Protein AF-J3MVP3-F1 (afdb_monomer)

InterPro domains:
  IPR040256 Uncharacterized protein At4g02000-like [PTHR31286] (44-138)

Sequence (148 aa):
MAAGGSASGSSNRMVDMMARLHLTASEAKAVVLEDEKEVDLVDPSWVLVGKHAVLLQKYDGNFKPLQVPFDRMAIWAKIIDWPCRLMNARRGGEIAKALGRVMKVETNDQGWCWGGFMRVRVDLTVEEPIPCFVTVYSSRDKTFKGMR

Organism: Oryza brachyantha (NCBI:txid4533)

Foldseek 3Di:
DDDDDDPPPPVVVVVVVCVVLVVPDPPPPPPPPDPDDDPDDDPCQWDDRPPDIGGDDDDPVPDDPVPPDNFKDKDKDWAAPDPQVQQFQVSVCVQCVVQAAWDDWDADPVRGQDDRTTITIHMHGPVDDGDPDDDDDDPVCPPCPDDD

Radius of gyration: 22.4 Å; Cα contacts (8 Å, |Δi|>4): 144; chains: 1; bounding box: 53×53×67 Å

Secondary structure (DSSP, 8-state):
-PPP--S-HHHHHHHHHHHHTT--SSS-------SSS--SS---SEEEETTEEEE-----SSS-GGG----EEEEEEEE-S--GGG-BHHHHHHHHTTTSEEEEE---TTSB--SSSEEEEEEEETTSPPPS------TT-TT-----

Solvent-accessible surface area (backbone atoms only — not comparable to full-atom values): 9930 Å² total; per-residue (Å²): 137,86,83,84,79,78,87,66,69,66,61,55,54,53,53,49,52,44,58,75,67,65,70,68,77,84,79,66,76,76,75,78,79,71,93,71,89,73,83,87,81,73,76,66,39,49,49,79,56,93,94,42,79,46,79,42,76,88,84,81,77,85,54,58,85,90,67,60,85,84,50,63,42,76,44,78,46,75,47,62,94,66,60,70,95,59,36,28,45,68,54,51,46,62,58,43,47,79,63,28,52,67,74,44,61,56,51,50,101,85,40,40,21,75,68,88,46,34,44,34,34,27,41,26,56,65,90,51,84,80,71,90,75,82,91,84,84,60,90,82,60,86,76,78,73,82,81,132

pLDDT: mean 73.07, std 19.5, range [35.38, 94.12]

Structure (mmCIF, N/CA/C/O backbone):
data_AF-J3MVP3-F1
#
_entry.id   AF-J3MVP3-F1
#
loop_
_atom_site.group_PDB
_atom_site.id
_atom_site.type_symbol
_atom_site.label_atom_id
_atom_site.label_alt_id
_atom_site.label_comp_id
_atom_site.label_asym_id
_atom_site.label_entity_id
_atom_site.label_seq_id
_atom_site.pdbx_PDB_ins_code
_atom_site.Cartn_x
_atom_site.Cartn_y
_atom_site.Cartn_z
_atom_site.occupancy
_atom_site.B_iso_or_equiv
_atom_site.auth_seq_id
_atom_site.auth_comp_id
_atom_site.auth_asym_id
_atom_site.auth_atom_id
_atom_site.pdbx_PDB_model_num
ATOM 1 N N . MET A 1 1 ? -33.928 22.913 44.960 1.00 35.47 1 MET A N 1
ATOM 2 C CA . MET A 1 1 ? -32.843 23.641 44.267 1.00 35.47 1 MET A CA 1
ATOM 3 C C . MET A 1 1 ? -31.885 22.601 43.716 1.00 35.47 1 MET A C 1
ATOM 5 O O . MET A 1 1 ? -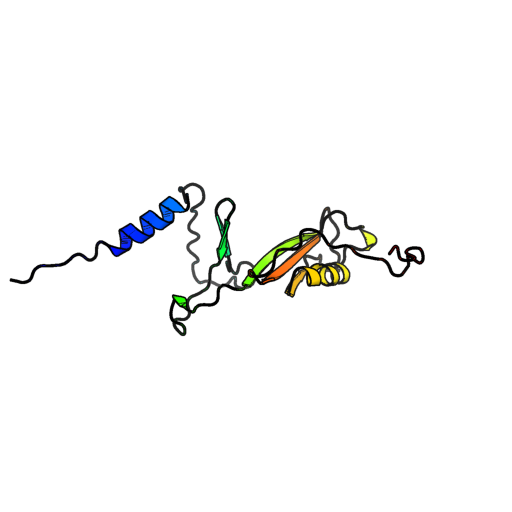31.258 21.902 44.498 1.00 35.47 1 MET A O 1
ATOM 9 N N . ALA A 1 2 ? -31.909 22.386 42.401 1.00 36.81 2 ALA A N 1
ATOM 10 C CA . ALA A 1 2 ? -31.159 21.325 41.735 1.00 36.81 2 ALA A CA 1
ATOM 11 C C . ALA A 1 2 ? -29.715 21.771 41.467 1.00 36.81 2 ALA A C 1
ATOM 13 O O . ALA A 1 2 ? -29.490 22.858 40.937 1.00 36.81 2 ALA A O 1
ATOM 14 N N . ALA A 1 3 ? -28.756 20.926 41.844 1.00 40.78 3 ALA A N 1
ATOM 15 C CA . ALA A 1 3 ? -27.344 21.093 41.539 1.00 40.78 3 ALA A CA 1
ATOM 16 C C . ALA A 1 3 ? -27.081 20.717 40.072 1.00 40.78 3 ALA A C 1
ATOM 18 O O . ALA A 1 3 ? -27.367 19.598 39.647 1.00 40.78 3 ALA A O 1
ATOM 19 N N . GLY A 1 4 ? -26.547 21.667 39.305 1.00 42.12 4 GLY A N 1
ATOM 20 C CA . GLY A 1 4 ? -26.066 21.452 37.944 1.00 42.12 4 GLY A CA 1
ATOM 21 C C . GLY A 1 4 ? -24.734 20.703 37.954 1.00 42.12 4 GLY A C 1
ATOM 22 O O . GLY A 1 4 ? -23.738 21.205 38.469 1.00 42.12 4 GLY A O 1
ATOM 23 N N . GLY A 1 5 ? -24.725 19.499 37.384 1.00 40.72 5 GLY A N 1
ATOM 24 C CA . GLY A 1 5 ? -23.550 18.640 37.253 1.00 40.72 5 GLY A CA 1
ATOM 25 C C . GLY A 1 5 ? -23.005 18.615 35.826 1.00 40.72 5 GLY A C 1
ATOM 26 O O . GLY A 1 5 ? -23.463 17.842 34.998 1.00 40.72 5 GLY A O 1
ATOM 27 N N . SER A 1 6 ? -22.025 19.484 35.585 1.00 46.69 6 SER A N 1
ATOM 28 C CA . SER A 1 6 ? -20.842 19.345 34.719 1.00 46.69 6 SER A CA 1
ATOM 29 C C . SER A 1 6 ? -20.901 18.458 33.455 1.00 46.69 6 SER A C 1
ATOM 31 O O . SER A 1 6 ? -20.631 17.259 33.492 1.00 46.69 6 SER A O 1
ATOM 33 N N . ALA A 1 7 ? -21.069 19.103 32.295 1.00 46.69 7 ALA A N 1
ATOM 34 C CA . ALA A 1 7 ? -20.788 18.548 30.964 1.00 46.69 7 ALA A CA 1
ATOM 35 C C . ALA A 1 7 ? -19.310 18.728 30.515 1.00 46.69 7 ALA A C 1
ATOM 37 O O . ALA A 1 7 ? -18.986 18.519 29.348 1.00 46.69 7 ALA A O 1
ATOM 38 N N . SER A 1 8 ? -18.389 19.126 31.409 1.00 50.25 8 SER A N 1
ATOM 39 C CA . SER A 1 8 ? -17.015 19.530 31.040 1.00 50.25 8 SER A CA 1
ATOM 40 C C . SER A 1 8 ? -15.973 18.398 31.024 1.00 50.25 8 SER A C 1
ATOM 42 O O . SER A 1 8 ? -14.855 18.592 30.551 1.00 50.25 8 SER A O 1
ATOM 44 N N . GLY A 1 9 ? -16.319 17.197 31.503 1.00 47.72 9 GLY A N 1
ATOM 45 C CA . GLY A 1 9 ? -15.364 16.090 31.667 1.00 47.72 9 GLY A CA 1
ATOM 46 C C . GLY A 1 9 ? -15.012 15.316 30.390 1.00 47.72 9 GLY A C 1
ATOM 47 O O . GLY A 1 9 ? -13.947 14.705 30.320 1.00 47.72 9 GLY A O 1
ATOM 48 N N . SER A 1 10 ? -15.874 15.331 29.367 1.00 52.59 10 SER A N 1
ATOM 49 C CA . SER A 1 10 ? -15.658 14.528 28.151 1.00 52.59 10 SER A CA 1
ATOM 50 C C . SER A 1 10 ? -14.680 15.179 27.169 1.00 52.59 10 SER A C 1
ATOM 52 O O . SER A 1 10 ? -13.908 14.476 26.522 1.00 52.59 10 SER A O 1
ATOM 54 N N . SER A 1 11 ? -14.676 16.513 27.088 1.00 52.09 11 SER A N 1
ATOM 55 C CA . SER A 1 11 ? -13.795 17.264 26.181 1.00 52.09 11 SER A CA 1
ATOM 56 C C . SER A 1 11 ? -12.326 17.158 26.612 1.00 52.09 11 SER A C 1
ATOM 58 O O . SER A 1 11 ? -11.450 16.846 25.808 1.00 52.09 11 SER A O 1
ATOM 60 N N . ASN A 1 12 ? -12.066 17.269 27.919 1.00 59.78 12 ASN A N 1
ATOM 61 C CA . ASN A 1 12 ? -10.710 17.201 28.469 1.00 59.78 12 ASN A CA 1
ATOM 62 C C . ASN A 1 12 ? -10.034 15.839 28.251 1.00 59.78 12 ASN A C 1
ATOM 64 O O . ASN A 1 12 ? -8.824 15.788 28.059 1.00 59.78 12 ASN A O 1
ATOM 68 N N . ARG A 1 13 ? -10.796 14.735 28.224 1.00 65.19 13 ARG A N 1
ATOM 69 C CA . ARG A 1 13 ? -10.240 13.397 27.945 1.00 65.19 13 ARG A CA 1
ATOM 70 C C . ARG A 1 13 ? -9.779 13.245 26.499 1.00 65.19 13 ARG A C 1
ATOM 72 O O . ARG A 1 13 ? -8.775 12.583 26.259 1.00 65.19 13 ARG A O 1
ATOM 79 N N . MET A 1 14 ? -10.494 13.848 25.549 1.00 54.81 14 MET A N 1
ATOM 80 C CA . MET A 1 14 ? -10.088 13.824 24.142 1.00 54.81 14 MET A CA 1
ATOM 81 C C . MET A 1 14 ? -8.844 14.683 23.928 1.00 54.81 14 MET A C 1
ATOM 83 O O . MET A 1 14 ? -7.903 14.228 23.290 1.00 54.81 14 MET A O 1
ATOM 87 N N . VAL A 1 15 ? -8.789 15.874 24.530 1.00 59.25 15 VAL A N 1
ATOM 88 C CA . VAL A 1 15 ? -7.606 16.749 24.467 1.00 59.25 15 VAL A CA 1
ATOM 89 C C . VAL A 1 15 ? -6.372 16.067 25.076 1.00 59.25 15 VAL A C 1
ATOM 91 O O . VAL A 1 15 ? -5.299 16.113 24.479 1.00 59.25 15 VAL A O 1
ATOM 94 N N . ASP A 1 16 ? -6.528 15.367 26.203 1.00 69.69 16 ASP A N 1
ATOM 95 C CA . ASP A 1 16 ? -5.448 14.595 26.836 1.00 69.69 16 ASP A CA 1
ATOM 96 C C . ASP A 1 16 ? -4.982 13.408 25.969 1.00 69.69 16 ASP A C 1
ATOM 98 O O . ASP A 1 16 ? -3.781 13.177 25.818 1.00 69.69 16 ASP A O 1
ATOM 102 N N . MET A 1 17 ? -5.909 12.697 25.311 1.00 54.97 17 MET A N 1
ATOM 103 C CA . MET A 1 17 ? -5.566 11.661 24.324 1.00 54.97 17 MET A CA 1
ATOM 104 C C . MET A 1 17 ? -4.784 12.231 23.133 1.00 54.97 17 MET A C 1
ATOM 106 O O . MET A 1 17 ? -3.781 11.644 22.732 1.00 54.97 17 MET A O 1
ATOM 110 N N . MET A 1 18 ? -5.197 13.382 22.596 1.00 51.81 18 MET A N 1
ATOM 111 C CA . MET A 1 18 ? -4.519 14.031 21.466 1.00 51.81 18 MET A CA 1
ATOM 112 C C . MET A 1 18 ? -3.122 14.544 21.848 1.00 51.81 18 MET A C 1
ATOM 114 O O . MET A 1 18 ? -2.183 14.429 21.060 1.00 51.81 18 MET A O 1
ATOM 118 N N . ALA A 1 19 ? -2.956 15.048 23.074 1.00 59.94 19 ALA A N 1
ATOM 119 C CA . ALA A 1 19 ? -1.665 15.485 23.601 1.00 59.94 19 ALA A CA 1
ATOM 120 C C . ALA A 1 19 ? -0.691 14.310 23.797 1.00 59.94 19 ALA A C 1
ATOM 122 O O . ALA A 1 19 ? 0.478 14.406 23.422 1.00 59.94 19 ALA A O 1
ATOM 123 N N . ARG A 1 20 ? -1.178 13.170 24.306 1.00 63.06 20 ARG A N 1
ATOM 124 C CA . ARG A 1 20 ? -0.399 11.924 24.440 1.00 63.06 20 ARG A CA 1
ATOM 125 C C . ARG A 1 20 ? 0.069 11.349 23.102 1.00 63.06 20 ARG A C 1
ATOM 127 O O . ARG A 1 20 ? 1.084 10.662 23.065 1.00 63.06 20 ARG A O 1
ATOM 134 N N . LEU A 1 21 ? -0.645 11.641 22.016 1.00 60.03 21 LEU A N 1
ATOM 135 C CA . LEU A 1 21 ? -0.279 11.241 20.654 1.00 60.03 21 LEU A CA 1
ATOM 136 C C . LEU A 1 21 ? 0.752 12.178 19.993 1.00 60.03 21 LEU A C 1
ATOM 138 O O . LEU A 1 21 ? 1.123 11.941 18.847 1.00 60.03 21 LEU A O 1
ATOM 142 N N . HIS A 1 22 ? 1.233 13.219 20.692 1.00 50.50 22 HIS A N 1
ATOM 143 C CA . HIS A 1 22 ? 2.158 14.230 20.158 1.00 50.50 22 HIS A CA 1
ATOM 144 C C . HIS A 1 22 ? 1.663 14.878 18.851 1.00 50.50 22 HIS A C 1
ATOM 146 O O . HIS A 1 22 ? 2.452 15.210 17.966 1.00 50.50 22 HIS A O 1
ATOM 152 N N . LEU A 1 23 ? 0.350 15.102 18.730 1.00 49.28 23 LEU A N 1
ATOM 153 C CA . LEU A 1 23 ? -0.238 15.847 17.616 1.00 49.28 23 LEU A CA 1
ATOM 154 C C . LEU A 1 23 ? -0.049 17.365 17.825 1.00 49.28 23 LEU A C 1
ATOM 156 O O . LEU A 1 23 ? -1.003 18.118 18.009 1.00 49.28 23 LEU A O 1
ATOM 160 N N . THR A 1 24 ? 1.193 17.851 17.873 1.00 43.84 24 THR A N 1
ATOM 161 C CA . THR A 1 24 ? 1.452 19.295 17.960 1.00 43.84 24 THR A CA 1
ATOM 162 C C . THR A 1 24 ? 1.263 19.929 16.590 1.00 43.84 24 THR A C 1
ATOM 164 O O . THR A 1 24 ? 2.083 19.703 15.711 1.00 43.84 24 THR A O 1
ATOM 167 N N . ALA A 1 25 ? 0.166 20.679 16.450 1.00 47.47 25 ALA A N 1
ATOM 168 C CA . ALA A 1 25 ? -0.178 21.843 15.611 1.00 47.47 25 ALA A CA 1
ATOM 169 C C . ALA A 1 25 ? 0.560 22.203 14.291 1.00 47.47 25 ALA A C 1
ATOM 171 O O . ALA A 1 25 ? 0.046 23.052 13.568 1.00 47.47 25 ALA A O 1
ATOM 172 N N . SER A 1 26 ? 1.696 21.617 13.912 1.00 46.31 26 SER A N 1
ATOM 173 C CA . SER A 1 26 ? 2.409 21.917 12.662 1.00 46.31 26 SER A CA 1
ATOM 174 C C . SER A 1 26 ? 1.984 21.060 11.466 1.00 46.31 26 SER A C 1
ATOM 176 O O . SER A 1 26 ? 2.395 21.353 10.351 1.00 46.31 26 SER A O 1
ATOM 178 N N . GLU A 1 27 ? 1.124 20.057 11.654 1.00 44.22 27 GLU A N 1
ATOM 179 C CA . GLU A 1 27 ? 0.531 19.282 10.547 1.00 44.22 27 GLU A CA 1
ATOM 180 C C . GLU A 1 27 ? -0.991 19.117 10.679 1.00 44.22 27 GLU A C 1
ATOM 182 O O . GLU A 1 27 ? -1.591 18.217 10.105 1.00 44.22 27 GLU A O 1
ATOM 187 N N . ALA A 1 28 ? -1.657 20.026 11.395 1.00 38.91 28 ALA A N 1
ATOM 188 C CA . ALA A 1 28 ? -3.112 20.126 11.373 1.00 38.91 28 ALA A CA 1
ATOM 189 C C . ALA A 1 28 ? -3.548 21.200 10.369 1.00 38.91 28 ALA A C 1
ATOM 191 O O . ALA A 1 28 ? -4.189 22.185 10.735 1.00 38.91 28 ALA A O 1
ATOM 192 N N . LYS A 1 29 ? -3.253 21.007 9.075 1.00 35.38 29 LYS A N 1
ATOM 193 C CA . LYS A 1 29 ? -4.175 21.563 8.080 1.00 35.38 29 LYS A CA 1
ATOM 194 C C . LYS A 1 29 ? -5.405 20.675 8.158 1.00 35.38 29 LYS A C 1
ATOM 196 O O . LYS A 1 29 ? -5.458 19.634 7.513 1.00 35.38 29 LYS A O 1
ATOM 201 N N . ALA A 1 30 ? -6.351 21.051 9.016 1.00 39.34 30 ALA A N 1
ATOM 202 C CA . ALA A 1 30 ? -7.695 20.512 8.951 1.00 39.34 30 ALA A CA 1
ATOM 203 C C . ALA A 1 30 ? -8.181 20.769 7.522 1.00 39.34 30 ALA A C 1
ATOM 205 O O . ALA A 1 30 ? -8.488 21.901 7.149 1.00 39.34 30 ALA A O 1
ATOM 206 N N . VAL A 1 31 ? -8.136 19.737 6.685 1.00 40.06 31 VAL A N 1
ATOM 207 C CA . VAL A 1 31 ? -8.832 19.769 5.411 1.00 40.06 31 VAL A CA 1
ATOM 208 C C . VAL A 1 31 ? -10.292 19.629 5.800 1.00 40.06 31 VAL A C 1
ATOM 210 O O . VAL A 1 31 ? -10.762 18.541 6.124 1.00 40.06 31 VAL A O 1
ATOM 213 N N . VAL A 1 32 ? -10.975 20.769 5.883 1.00 37.44 32 VAL A N 1
ATOM 214 C CA . VAL A 1 32 ? -12.432 20.811 5.887 1.00 37.44 32 VAL A CA 1
ATOM 215 C C . VAL A 1 32 ? -12.837 20.229 4.539 1.00 37.44 32 VAL A C 1
ATOM 217 O O . VAL A 1 32 ? -12.647 20.866 3.506 1.00 37.44 32 VAL A O 1
ATOM 220 N N . LEU A 1 33 ? -13.257 18.965 4.541 1.00 36.16 33 LEU A N 1
ATOM 221 C CA . LEU A 1 33 ? -13.781 18.305 3.354 1.00 36.16 33 LEU A CA 1
ATOM 222 C C . LEU A 1 33 ? -15.196 18.837 3.156 1.00 36.16 33 LEU A C 1
ATOM 224 O O . LEU A 1 33 ? -16.150 18.338 3.750 1.00 36.16 33 LEU A O 1
ATOM 228 N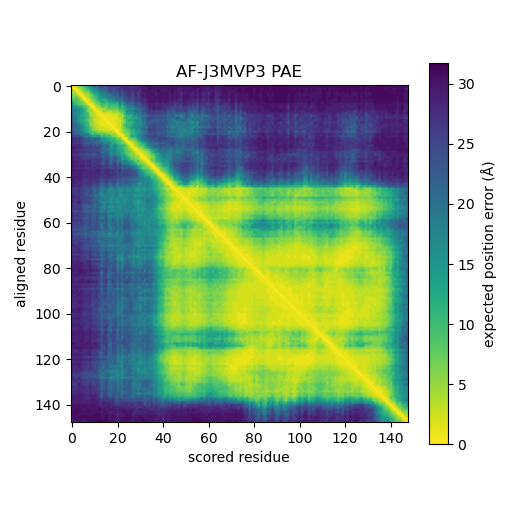 N . GLU A 1 34 ? -15.297 19.919 2.391 1.00 36.00 34 GLU A N 1
ATOM 229 C CA . GLU A 1 34 ? -16.565 20.346 1.820 1.00 36.00 34 GLU A CA 1
ATOM 230 C C . GLU A 1 34 ? -17.031 19.251 0.856 1.00 36.00 34 GLU A C 1
ATOM 232 O O . GLU A 1 34 ? -16.263 18.723 0.049 1.00 36.00 34 GLU A O 1
ATOM 237 N N . ASP A 1 35 ? -18.283 18.847 1.037 1.00 52.78 35 ASP A N 1
ATOM 238 C CA . ASP A 1 35 ? -18.908 17.669 0.448 1.00 52.78 35 ASP A CA 1
ATOM 239 C C . ASP A 1 35 ? -19.233 17.920 -1.035 1.00 52.78 35 ASP A C 1
ATOM 241 O O . ASP A 1 35 ? -20.393 17.988 -1.422 1.00 52.78 35 ASP A O 1
ATOM 245 N N . GLU A 1 36 ? -18.221 18.110 -1.888 1.00 46.78 36 GLU A N 1
ATOM 246 C CA . GLU A 1 36 ? -18.412 18.277 -3.332 1.00 46.78 36 GLU A CA 1
ATOM 247 C C . GLU A 1 36 ? -17.383 17.478 -4.150 1.00 46.78 36 GLU A C 1
ATOM 249 O O . GLU A 1 36 ? -16.317 17.943 -4.532 1.00 46.78 36 GLU A O 1
ATOM 254 N N . LYS A 1 37 ? -17.772 16.231 -4.445 1.00 42.91 37 LYS A N 1
ATOM 255 C CA . LYS A 1 37 ? -17.401 15.432 -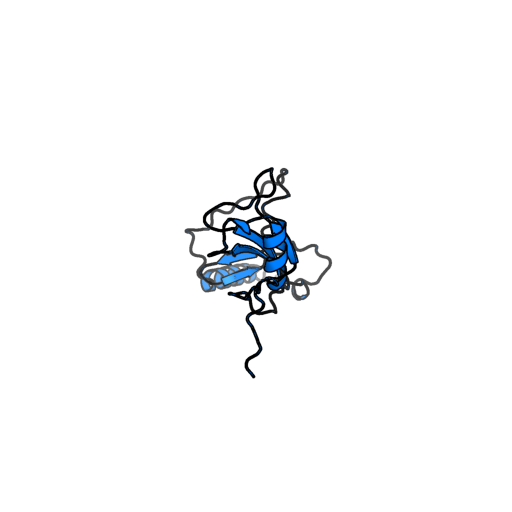5.629 1.00 42.91 37 LYS A CA 1
ATOM 256 C C . LYS A 1 37 ? -15.913 15.387 -6.028 1.00 42.91 37 LYS A C 1
ATOM 258 O O . LYS A 1 37 ? -15.551 15.814 -7.119 1.00 42.91 37 LYS A O 1
ATOM 263 N N . GLU A 1 38 ? -15.103 14.655 -5.264 1.00 41.38 38 GLU A N 1
ATOM 264 C CA . GLU A 1 38 ? -13.895 14.002 -5.803 1.00 41.38 38 GLU A CA 1
ATOM 265 C C . GLU A 1 38 ? -13.646 12.656 -5.090 1.00 41.38 38 GLU A C 1
ATOM 267 O O . GLU A 1 38 ? -12.845 12.536 -4.168 1.00 41.38 38 GLU A O 1
ATOM 272 N N . VAL A 1 39 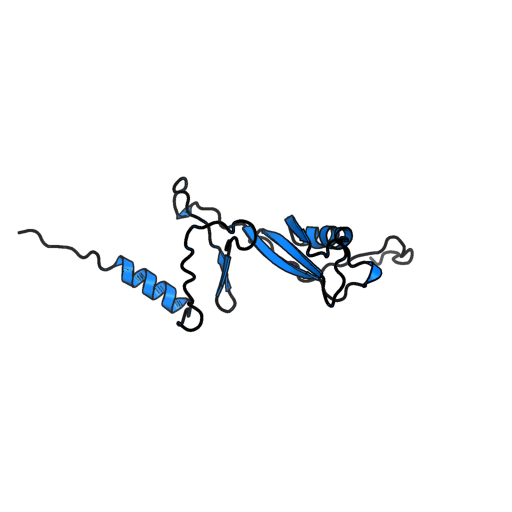? -14.421 11.629 -5.463 1.00 46.25 39 VAL A N 1
ATOM 273 C CA . VAL A 1 39 ? -14.632 10.413 -4.644 1.00 46.25 39 VAL A CA 1
ATOM 274 C C . VAL A 1 39 ? -13.601 9.290 -4.869 1.00 46.25 39 VAL A C 1
ATOM 276 O O . VAL A 1 39 ? -13.544 8.361 -4.074 1.00 46.25 39 VAL A O 1
ATOM 279 N N . ASP A 1 40 ? -12.713 9.354 -5.866 1.00 42.97 40 ASP A N 1
ATOM 280 C CA . ASP A 1 40 ? -11.987 8.134 -6.282 1.00 42.97 40 ASP A CA 1
ATOM 281 C C . ASP A 1 40 ? -10.498 8.040 -5.910 1.00 42.97 40 ASP A C 1
ATOM 283 O O . ASP A 1 40 ? -9.865 7.010 -6.170 1.00 42.97 40 ASP A O 1
ATOM 287 N N . LEU A 1 41 ? -9.886 9.065 -5.302 1.00 47.09 41 LEU A N 1
ATOM 288 C CA . LEU A 1 41 ? -8.426 9.050 -5.090 1.00 47.09 41 LEU A CA 1
ATOM 289 C C . LEU A 1 41 ? -7.975 9.167 -3.636 1.00 47.09 41 LEU A C 1
ATOM 291 O O . LEU A 1 41 ? -6.968 8.540 -3.288 1.00 47.09 41 LEU A O 1
ATOM 295 N N . VAL A 1 42 ? -8.733 9.838 -2.772 1.00 50.44 42 VAL A N 1
ATOM 296 C CA . VAL A 1 42 ? -8.384 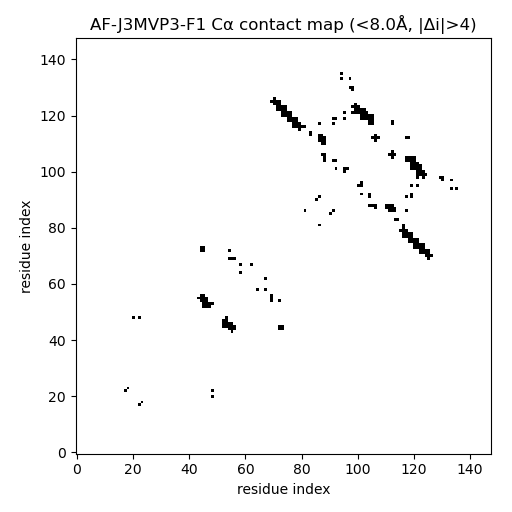10.003 -1.357 1.00 50.44 42 VAL A CA 1
ATOM 297 C C . VAL A 1 42 ? -9.550 9.533 -0.500 1.00 50.44 42 VAL A C 1
ATOM 299 O O . VAL A 1 42 ? -10.327 10.325 0.007 1.00 50.44 42 VAL A O 1
ATOM 302 N N . ASP A 1 43 ? -9.678 8.218 -0.356 1.00 55.97 43 ASP A N 1
ATOM 303 C CA . ASP A 1 43 ? -10.341 7.637 0.810 1.00 55.97 43 ASP A CA 1
ATOM 304 C C . ASP A 1 43 ? -9.308 7.664 1.949 1.00 55.97 43 ASP A C 1
ATOM 306 O O . ASP A 1 43 ? -8.340 6.885 1.887 1.00 55.97 43 ASP A O 1
ATOM 310 N N . PRO A 1 44 ? -9.415 8.573 2.941 1.00 63.12 44 PRO A N 1
ATOM 311 C CA . PRO A 1 44 ? -8.508 8.601 4.073 1.00 63.12 44 PRO A CA 1
ATOM 312 C C . PRO A 1 44 ? -8.904 7.491 5.053 1.00 63.12 44 PRO A C 1
ATOM 314 O O . PRO A 1 44 ? -9.246 7.759 6.197 1.00 63.12 44 PRO A O 1
ATOM 317 N N . SER A 1 45 ? -8.841 6.236 4.600 1.00 70.62 45 SER A N 1
ATOM 318 C CA . SER A 1 45 ? -9.017 5.029 5.424 1.00 70.62 45 SER A CA 1
ATOM 319 C C . SER A 1 45 ? -7.978 4.925 6.551 1.00 70.62 45 SER A C 1
ATOM 321 O O . SER A 1 45 ? -8.115 4.119 7.469 1.00 70.62 45 SER A O 1
ATOM 323 N N . TRP A 1 46 ? -6.922 5.740 6.502 1.00 82.62 46 TRP A N 1
ATOM 324 C CA . TRP A 1 46 ? -5.914 5.876 7.547 1.00 82.62 46 TRP A CA 1
ATOM 325 C C . TRP A 1 46 ? -5.059 7.139 7.335 1.00 82.62 46 TRP A C 1
ATOM 327 O O . TRP A 1 46 ? -5.024 7.713 6.244 1.00 82.62 46 TRP A O 1
ATOM 337 N N . VAL A 1 47 ? -4.341 7.554 8.380 1.00 81.81 47 VAL A N 1
ATOM 338 C CA . VAL A 1 47 ? -3.380 8.669 8.379 1.00 81.81 47 VAL A CA 1
ATOM 339 C C . VAL A 1 47 ? -2.093 8.280 9.115 1.00 81.81 47 VAL A C 1
ATOM 341 O O . VAL A 1 47 ? -2.122 7.483 10.054 1.00 81.81 47 VAL A O 1
ATOM 344 N N . LEU A 1 48 ? -0.950 8.834 8.701 1.00 81.62 48 LEU A N 1
ATOM 345 C CA . LEU A 1 48 ? 0.310 8.706 9.440 1.00 81.62 48 LEU A CA 1
ATOM 346 C C . LEU A 1 48 ? 0.426 9.799 10.498 1.00 81.62 48 LEU A C 1
ATOM 348 O O . LEU A 1 48 ? 0.313 10.981 10.192 1.00 81.62 48 LEU A O 1
ATOM 352 N N . VAL A 1 49 ? 0.719 9.389 11.728 1.00 83.06 49 VAL A N 1
ATOM 353 C CA . VAL A 1 49 ? 1.020 10.267 12.859 1.00 83.06 49 VAL A CA 1
ATOM 354 C C . VAL A 1 49 ? 2.388 9.882 13.412 1.00 83.06 49 VAL A C 1
ATOM 356 O O . VAL A 1 49 ? 2.549 8.896 14.140 1.00 83.06 49 VAL A O 1
ATOM 359 N N . GLY A 1 50 ? 3.413 10.644 13.028 1.00 86.56 50 GLY A N 1
ATOM 360 C CA . GLY A 1 50 ? 4.801 10.320 13.345 1.00 86.56 50 GLY A CA 1
ATOM 361 C C . GLY A 1 50 ? 5.204 8.955 12.776 1.00 86.56 50 GLY A C 1
ATOM 362 O O . GLY A 1 50 ? 5.349 8.799 11.568 1.00 86.56 50 GLY A O 1
ATOM 363 N N . LYS A 1 51 ? 5.397 7.961 13.653 1.00 84.12 51 LYS A N 1
ATOM 364 C CA . LYS A 1 51 ? 5.748 6.574 13.281 1.00 84.12 51 LYS A CA 1
ATOM 365 C C . LYS A 1 51 ? 4.569 5.596 13.351 1.00 84.12 51 LYS A C 1
ATOM 367 O O . LYS A 1 51 ? 4.775 4.399 13.177 1.00 84.12 51 LYS A O 1
ATOM 372 N N . HIS A 1 52 ? 3.365 6.084 13.631 1.00 82.56 52 HIS A N 1
ATOM 373 C CA . HIS A 1 52 ? 2.179 5.255 13.819 1.00 82.56 52 HIS A CA 1
ATOM 374 C C . HIS A 1 52 ? 1.190 5.483 12.677 1.00 82.56 52 HIS A C 1
ATOM 376 O O . HIS A 1 52 ? 0.985 6.618 12.247 1.00 82.56 52 HIS A O 1
ATOM 382 N N . ALA A 1 53 ? 0.567 4.407 12.202 1.00 85.75 53 ALA A N 1
ATOM 383 C CA . ALA A 1 53 ? -0.596 4.490 11.330 1.00 85.75 53 ALA A CA 1
ATOM 384 C C . ALA A 1 53 ? -1.859 4.506 12.197 1.00 85.75 53 ALA A C 1
ATOM 386 O O . ALA A 1 53 ? -2.025 3.664 13.078 1.00 85.75 53 ALA A O 1
ATOM 387 N N . VAL A 1 54 ? -2.735 5.474 11.952 1.00 88.88 54 VAL A N 1
ATOM 388 C CA . VAL A 1 54 ? -4.037 5.598 12.606 1.00 88.88 54 VAL A CA 1
ATOM 389 C C . VAL A 1 54 ? -5.100 5.269 11.572 1.00 88.88 54 VAL A C 1
ATOM 391 O O . VAL A 1 54 ? -5.223 5.984 10.580 1.00 88.88 54 VAL A O 1
ATOM 394 N N . LEU A 1 55 ? -5.852 4.190 11.786 1.00 88.56 55 LEU A N 1
ATOM 395 C CA . LEU A 1 55 ? -6.956 3.810 10.908 1.00 88.56 55 LEU A CA 1
ATOM 396 C C . LEU A 1 55 ? -8.175 4.692 11.175 1.00 88.56 55 LEU A C 1
ATOM 398 O O . LEU A 1 55 ? -8.514 4.982 12.322 1.00 88.56 55 LEU A O 1
ATOM 402 N N . LEU A 1 56 ? -8.835 5.104 10.099 1.00 86.19 56 LEU A N 1
ATOM 403 C CA . LEU A 1 56 ? -10.011 5.957 10.123 1.00 86.19 56 LEU A CA 1
ATOM 404 C C . LEU A 1 56 ? -11.125 5.254 9.357 1.00 86.19 56 LEU A C 1
ATOM 406 O O . LEU A 1 56 ? -10.934 4.796 8.234 1.00 86.19 56 LEU A O 1
ATOM 410 N N . GLN A 1 57 ? -12.308 5.188 9.955 1.00 81.81 57 GLN A N 1
ATOM 411 C CA . GLN A 1 57 ? -13.472 4.607 9.305 1.00 81.81 57 GLN A CA 1
ATOM 412 C C . GLN A 1 57 ? -14.674 5.511 9.514 1.00 81.81 57 GLN A C 1
ATOM 414 O O . GLN A 1 57 ? -14.897 6.036 10.609 1.00 81.81 57 GLN A O 1
ATOM 419 N N . LYS A 1 58 ? -15.455 5.704 8.448 1.00 81.31 58 LYS A N 1
ATOM 420 C CA . LYS A 1 58 ? -16.712 6.438 8.536 1.00 81.31 58 LYS A CA 1
ATOM 421 C C . LYS A 1 58 ? -17.672 5.634 9.404 1.00 81.31 58 LYS A C 1
ATOM 423 O O . LYS A 1 58 ? -18.048 4.520 9.055 1.00 81.31 58 LYS A O 1
ATOM 428 N N . TYR A 1 59 ? -18.057 6.210 10.535 1.00 83.25 59 TYR A N 1
ATOM 429 C CA . TYR A 1 59 ? -19.026 5.594 11.426 1.00 83.25 59 TYR A CA 1
ATOM 430 C C . TYR A 1 59 ? -20.423 5.689 10.807 1.00 83.25 59 TYR A C 1
ATOM 432 O O . TYR A 1 59 ? -20.941 6.785 10.597 1.00 83.25 59 TYR A O 1
ATOM 440 N N . ASP A 1 60 ? -21.016 4.541 10.495 1.00 80.94 60 ASP A N 1
ATOM 441 C CA . ASP A 1 60 ? -22.326 4.429 9.848 1.00 80.94 60 ASP A CA 1
ATOM 442 C C . ASP A 1 60 ? -23.492 4.320 10.848 1.00 80.94 60 ASP A C 1
ATOM 444 O O . ASP A 1 60 ? -24.653 4.359 10.452 1.00 80.94 60 ASP A O 1
ATOM 448 N N . GLY A 1 61 ? -23.191 4.201 12.147 1.00 84.12 61 GLY A N 1
ATOM 449 C CA . GLY A 1 61 ? -24.179 4.076 13.219 1.00 84.12 61 GLY A CA 1
ATOM 450 C C . GLY A 1 61 ? -24.822 2.693 13.353 1.00 84.12 61 GLY A C 1
ATOM 451 O O . GLY A 1 61 ? -25.590 2.489 14.292 1.00 84.12 61 GLY A O 1
ATOM 452 N N . ASN A 1 62 ? -24.504 1.740 12.471 1.00 85.12 62 ASN A N 1
ATOM 453 C CA . ASN A 1 62 ? -25.082 0.393 12.502 1.00 85.12 62 ASN A CA 1
ATOM 454 C C . ASN A 1 62 ? -24.428 -0.491 13.571 1.00 85.12 62 ASN A C 1
ATOM 456 O O . ASN A 1 62 ? -25.060 -1.393 14.122 1.00 85.12 62 ASN A O 1
ATOM 460 N N . PHE A 1 63 ? -23.163 -0.215 13.883 1.00 81.88 63 PHE A N 1
ATOM 461 C CA . PHE A 1 63 ? -22.383 -0.938 14.880 1.00 81.88 63 PHE A CA 1
ATOM 462 C C . PHE A 1 63 ? -22.186 -0.095 16.132 1.00 81.88 63 PHE A C 1
ATOM 464 O O . PHE A 1 63 ? -22.106 1.128 16.067 1.00 81.88 63 PHE A O 1
ATOM 471 N N . LYS A 1 64 ? -22.037 -0.739 17.296 1.00 85.75 64 LYS A N 1
ATOM 472 C CA . LYS A 1 64 ? -21.521 -0.031 18.477 1.00 85.75 64 LYS A CA 1
ATOM 473 C C . LYS A 1 64 ? -20.123 0.503 18.137 1.00 85.75 64 LYS A C 1
ATOM 475 O O . LYS A 1 64 ? -19.372 -0.237 17.508 1.00 85.75 64 LYS A O 1
ATOM 480 N N . PRO A 1 65 ? -19.707 1.690 18.614 1.00 84.00 65 PRO A N 1
ATOM 481 C CA . PRO A 1 65 ? -18.392 2.249 18.279 1.00 84.00 65 PRO A CA 1
ATOM 482 C C . PRO A 1 65 ? -17.210 1.298 18.541 1.00 84.00 65 PRO A C 1
ATOM 484 O O . PRO A 1 65 ? -16.232 1.305 17.809 1.00 84.00 65 PRO A O 1
ATOM 487 N N . LEU A 1 66 ? -17.324 0.436 19.558 1.00 84.75 66 LEU A N 1
ATOM 488 C CA . LEU A 1 66 ? -16.321 -0.576 19.924 1.00 84.75 66 LEU A CA 1
ATOM 489 C C . LEU A 1 66 ? -16.315 -1.830 19.028 1.00 84.75 66 LEU A C 1
ATOM 491 O O . LEU A 1 66 ? -15.444 -2.676 19.184 1.00 84.75 66 LEU A O 1
ATOM 495 N N . GLN A 1 67 ? -17.308 -1.992 18.158 1.00 86.06 67 GLN A N 1
ATOM 496 C CA . GLN A 1 67 ? -17.483 -3.150 17.272 1.00 86.06 67 GLN A CA 1
ATOM 497 C C . GLN A 1 67 ? -17.222 -2.805 15.801 1.00 86.06 67 GLN A C 1
ATOM 499 O O . GLN A 1 67 ? -17.428 -3.642 14.928 1.00 86.06 67 GLN A O 1
ATOM 504 N N . VAL A 1 68 ? -16.800 -1.572 15.529 1.00 85.00 68 VAL A N 1
ATOM 505 C CA . VAL A 1 68 ? -16.425 -1.112 14.195 1.00 85.00 68 VAL A CA 1
ATOM 506 C C . VAL A 1 68 ? -15.100 -1.791 13.802 1.00 85.00 68 VAL A C 1
ATOM 508 O O . VAL A 1 68 ? -14.137 -1.693 14.567 1.00 85.00 68 VAL A O 1
A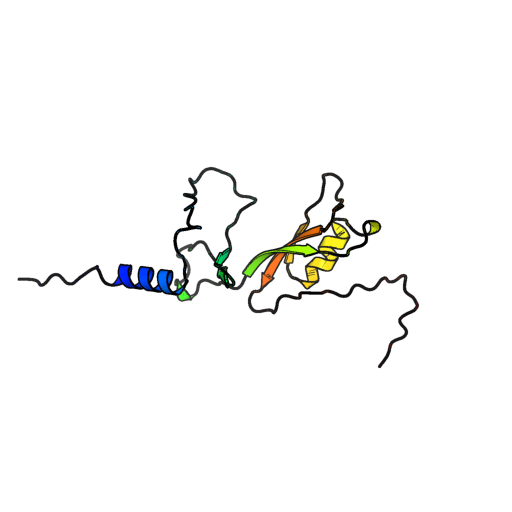TOM 511 N N . PRO A 1 69 ? -15.038 -2.527 12.676 1.00 85.12 69 PRO A N 1
ATOM 512 C CA . PRO A 1 69 ? -13.856 -3.300 12.308 1.00 85.12 69 PRO A CA 1
ATOM 513 C C . PRO A 1 69 ? -12.764 -2.418 11.683 1.00 85.12 69 PRO A C 1
ATOM 515 O O . PRO A 1 69 ? -12.920 -1.898 10.582 1.00 85.12 69 PRO A O 1
ATOM 518 N N . PHE A 1 70 ? -11.622 -2.317 12.366 1.00 87.81 70 PHE A N 1
ATOM 519 C CA . PHE A 1 70 ? -10.412 -1.634 11.886 1.00 87.81 70 PHE A CA 1
ATOM 520 C C . PHE A 1 70 ? -9.336 -2.645 11.469 1.00 87.81 70 PHE A C 1
ATOM 522 O O . PHE A 1 70 ? -8.224 -2.645 11.993 1.00 87.81 70 PHE A O 1
ATOM 529 N N . ASP A 1 71 ? -9.683 -3.555 10.566 1.00 89.31 71 ASP A N 1
ATOM 530 C CA . ASP A 1 71 ? -8.838 -4.683 10.160 1.00 89.31 71 ASP A CA 1
ATOM 531 C C . ASP A 1 71 ? -8.111 -4.453 8.829 1.00 89.31 71 ASP A C 1
ATOM 533 O O . ASP A 1 71 ? -7.222 -5.230 8.472 1.00 89.31 71 ASP A O 1
ATOM 537 N N . ARG A 1 72 ? -8.460 -3.387 8.099 1.00 88.56 72 ARG A N 1
ATOM 538 C CA . ARG A 1 72 ? -7.962 -3.122 6.747 1.00 88.56 72 ARG A CA 1
ATOM 539 C C . ARG A 1 72 ? -7.455 -1.707 6.536 1.00 88.56 72 ARG A C 1
ATOM 541 O O . ARG A 1 72 ? -8.025 -0.744 7.043 1.00 88.56 72 ARG A O 1
ATOM 548 N N . MET A 1 73 ? -6.403 -1.583 5.729 1.00 89.00 73 MET A N 1
ATOM 549 C CA . MET A 1 73 ? -5.874 -0.292 5.286 1.00 89.00 73 MET A CA 1
ATOM 550 C C . MET A 1 73 ? -5.311 -0.359 3.864 1.00 89.00 73 MET A C 1
ATOM 552 O O . MET A 1 73 ? -4.598 -1.293 3.501 1.00 89.00 73 MET A O 1
ATOM 556 N N . ALA A 1 74 ? -5.571 0.673 3.059 1.00 89.81 74 ALA A N 1
ATOM 557 C CA . ALA A 1 74 ? -5.070 0.751 1.689 1.00 89.81 74 ALA A CA 1
ATOM 558 C C . ALA A 1 74 ? -3.773 1.566 1.599 1.00 89.81 74 ALA A C 1
ATOM 560 O O . ALA A 1 74 ? -3.812 2.792 1.690 1.00 89.81 74 ALA A O 1
ATOM 561 N N . ILE A 1 75 ? -2.631 0.929 1.335 1.00 88.69 75 ILE A N 1
ATOM 562 C CA . ILE A 1 75 ? -1.334 1.613 1.224 1.00 88.69 75 ILE A CA 1
ATOM 563 C C . ILE A 1 75 ? -0.824 1.673 -0.216 1.00 88.69 75 ILE A C 1
ATOM 565 O O . ILE A 1 75 ? -1.149 0.827 -1.049 1.00 88.69 75 ILE A O 1
ATOM 569 N N . TRP A 1 76 ? 0.038 2.648 -0.503 1.00 91.12 76 TRP A N 1
ATOM 570 C CA . TRP A 1 76 ? 0.847 2.663 -1.722 1.00 91.12 76 TRP A CA 1
ATOM 571 C C . TRP A 1 76 ? 2.204 2.009 -1.461 1.00 91.12 76 TRP A C 1
ATOM 573 O O . TRP A 1 76 ? 3.073 2.596 -0.818 1.00 91.12 76 TRP A O 1
ATOM 583 N N . ALA A 1 77 ? 2.402 0.811 -2.002 1.00 91.06 77 ALA A N 1
ATOM 584 C CA . ALA A 1 77 ? 3.675 0.110 -1.973 1.00 91.06 77 ALA A CA 1
ATOM 585 C C . ALA A 1 77 ? 4.573 0.571 -3.125 1.00 91.06 77 ALA A C 1
ATOM 587 O O . ALA A 1 77 ? 4.132 0.656 -4.274 1.00 91.06 77 ALA A O 1
ATOM 588 N N . LYS A 1 78 ? 5.845 0.847 -2.821 1.00 92.12 78 LYS A N 1
ATOM 589 C CA . LYS A 1 78 ? 6.891 1.115 -3.814 1.00 92.12 78 LYS A CA 1
ATOM 590 C C . LYS A 1 78 ? 7.690 -0.163 -4.052 1.00 92.12 78 LYS A C 1
ATOM 592 O O . LYS A 1 78 ? 8.317 -0.668 -3.129 1.00 92.12 78 LYS A O 1
ATOM 597 N N . ILE A 1 79 ? 7.687 -0.655 -5.286 1.00 90.06 79 ILE A N 1
ATOM 598 C CA . ILE A 1 79 ? 8.506 -1.785 -5.730 1.00 90.06 79 ILE A CA 1
ATOM 599 C C . ILE A 1 79 ? 9.764 -1.210 -6.384 1.00 90.06 79 ILE A C 1
ATOM 601 O O . ILE A 1 79 ? 9.684 -0.566 -7.435 1.00 90.06 79 ILE A O 1
ATOM 605 N N . ILE A 1 80 ? 10.902 -1.419 -5.729 1.00 89.25 80 ILE A N 1
ATOM 606 C CA . ILE A 1 80 ? 12.228 -0.945 -6.146 1.00 89.25 80 ILE A CA 1
ATOM 607 C C . ILE A 1 80 ? 13.047 -2.081 -6.775 1.00 89.25 80 ILE A C 1
ATOM 609 O O . ILE A 1 80 ? 12.644 -3.242 -6.710 1.00 89.25 80 ILE A O 1
ATOM 613 N N . ASP A 1 81 ? 14.169 -1.731 -7.411 1.00 83.44 81 ASP A N 1
ATOM 614 C CA . ASP A 1 81 ? 15.146 -2.667 -7.996 1.00 83.44 81 ASP A CA 1
ATOM 615 C C . ASP A 1 81 ? 14.557 -3.681 -8.996 1.00 83.44 81 ASP A C 1
ATOM 617 O O . ASP A 1 81 ? 15.088 -4.770 -9.221 1.00 83.44 81 ASP A O 1
ATOM 621 N N . TRP A 1 82 ? 13.447 -3.311 -9.641 1.00 85.56 82 TRP A N 1
ATOM 622 C CA . TRP A 1 82 ? 12.767 -4.156 -10.613 1.00 85.56 82 TRP A CA 1
ATOM 623 C C . TRP A 1 82 ? 13.297 -3.898 -12.031 1.00 85.56 82 TRP A C 1
ATOM 625 O O . TRP A 1 82 ? 13.281 -2.752 -12.485 1.00 85.56 82 TRP A O 1
ATOM 635 N N . PRO A 1 83 ? 13.727 -4.924 -12.791 1.00 85.81 83 PRO A N 1
ATOM 636 C CA . PRO A 1 83 ? 14.238 -4.718 -14.144 1.00 85.81 83 PRO A CA 1
ATOM 637 C C . PRO A 1 83 ? 13.212 -4.026 -15.051 1.00 85.81 83 PRO A C 1
ATOM 639 O O . PRO A 1 83 ? 12.079 -4.498 -15.162 1.00 85.81 83 PRO A O 1
ATOM 642 N N . CYS A 1 84 ? 13.614 -2.981 -15.789 1.00 83.94 84 CYS A N 1
ATOM 643 C CA . CYS A 1 84 ? 12.710 -2.186 -16.643 1.00 83.94 84 CYS A CA 1
ATOM 644 C C . CYS A 1 84 ? 11.856 -3.039 -17.599 1.00 83.94 84 CYS A C 1
ATOM 646 O O . CYS A 1 84 ? 10.675 -2.770 -17.804 1.00 83.94 84 CYS A O 1
ATOM 648 N N . ARG A 1 85 ? 12.421 -4.133 -18.134 1.00 85.06 85 ARG A N 1
ATOM 649 C CA . ARG A 1 85 ? 11.712 -5.087 -19.015 1.00 85.06 85 ARG A CA 1
ATOM 650 C C . ARG A 1 85 ? 10.498 -5.753 -18.354 1.00 85.06 85 ARG A C 1
ATOM 652 O O . ARG A 1 85 ? 9.616 -6.253 -19.047 1.00 85.06 85 ARG A O 1
ATOM 659 N N . LEU A 1 86 ? 10.466 -5.800 -17.027 1.00 85.06 86 LEU A N 1
ATOM 660 C CA . LEU A 1 86 ? 9.405 -6.399 -16.227 1.00 85.06 86 LEU A CA 1
ATOM 661 C C . LEU A 1 86 ? 8.482 -5.343 -15.590 1.00 85.06 86 LEU A C 1
ATOM 663 O O . LEU A 1 86 ? 7.510 -5.729 -14.945 1.00 85.06 86 LEU A O 1
ATOM 667 N N . MET A 1 87 ? 8.743 -4.041 -15.764 1.00 88.75 87 MET A N 1
ATOM 668 C CA . MET A 1 87 ? 7.951 -2.944 -15.188 1.00 88.75 87 MET A CA 1
ATOM 669 C C . MET A 1 87 ? 6.661 -2.686 -15.985 1.00 88.75 87 MET A C 1
ATOM 671 O O . MET A 1 87 ? 6.564 -1.749 -16.776 1.00 88.75 87 MET A O 1
ATOM 675 N N . ASN A 1 88 ? 5.658 -3.536 -15.785 1.00 90.88 88 ASN A N 1
ATOM 676 C CA . ASN A 1 88 ? 4.324 -3.392 -16.369 1.00 90.88 88 ASN A CA 1
ATOM 677 C C . ASN A 1 88 ? 3.232 -3.763 -15.363 1.00 90.88 88 ASN A C 1
ATOM 679 O O . ASN A 1 88 ? 3.495 -4.467 -14.383 1.00 90.88 88 ASN A O 1
ATOM 683 N N . ALA A 1 89 ? 2.001 -3.343 -15.666 1.00 91.25 89 ALA A N 1
ATOM 684 C CA . ALA A 1 89 ? 0.826 -3.543 -14.821 1.00 91.25 89 ALA A CA 1
ATOM 685 C C . ALA A 1 89 ? 0.655 -4.998 -14.358 1.00 91.25 89 ALA A C 1
ATOM 687 O O . ALA A 1 89 ? 0.418 -5.267 -13.181 1.00 91.25 89 ALA A O 1
ATOM 688 N N . ARG A 1 90 ? 0.821 -5.947 -15.291 1.00 91.69 90 ARG A N 1
ATOM 689 C CA . ARG A 1 90 ? 0.633 -7.378 -15.032 1.00 91.69 90 ARG A CA 1
ATOM 690 C C . ARG A 1 90 ? 1.614 -7.886 -13.979 1.00 91.69 90 ARG A C 1
ATOM 692 O O . ARG A 1 90 ? 1.190 -8.472 -12.991 1.00 91.69 90 ARG A O 1
ATOM 699 N N . ARG A 1 91 ? 2.915 -7.655 -14.179 1.00 90.25 91 ARG A N 1
ATOM 700 C CA . ARG A 1 91 ? 3.958 -8.110 -13.242 1.00 90.25 91 ARG A CA 1
ATOM 701 C C . ARG A 1 91 ? 3.856 -7.405 -11.893 1.00 90.25 91 ARG A C 1
ATOM 703 O O . ARG A 1 91 ? 3.995 -8.056 -10.865 1.00 90.25 91 ARG A O 1
ATOM 710 N N . GLY A 1 92 ? 3.557 -6.108 -11.906 1.00 90.56 92 GLY A N 1
ATOM 711 C CA . GLY A 1 92 ? 3.310 -5.332 -10.696 1.00 90.56 92 GLY A CA 1
ATOM 712 C C . GLY A 1 92 ? 2.198 -5.898 -9.836 1.00 90.56 92 GLY A C 1
ATOM 713 O O . GLY A 1 92 ? 2.388 -6.149 -8.649 1.00 90.56 92 GLY A O 1
ATOM 714 N N . GLY A 1 93 ? 1.052 -6.156 -10.464 1.00 92.44 93 GLY A N 1
ATOM 715 C CA . GLY A 1 93 ? -0.089 -6.766 -9.798 1.00 92.44 93 GLY A CA 1
ATOM 716 C C . GLY A 1 93 ? 0.205 -8.182 -9.307 1.00 92.44 93 GLY A C 1
ATOM 717 O O . GLY A 1 93 ? -0.185 -8.525 -8.200 1.00 92.44 93 GLY A O 1
ATOM 718 N N . GLU A 1 94 ? 0.908 -9.008 -10.088 1.00 91.62 94 GLU A N 1
ATOM 719 C CA . GLU A 1 94 ? 1.286 -10.369 -9.677 1.00 91.62 94 GLU A CA 1
ATOM 720 C C . GLU A 1 94 ? 2.104 -10.381 -8.382 1.00 91.62 94 GLU A C 1
ATOM 722 O O . GLU A 1 94 ? 1.802 -11.159 -7.483 1.00 91.62 94 GLU A O 1
ATOM 727 N N . ILE A 1 95 ? 3.101 -9.505 -8.274 1.00 90.06 95 ILE A N 1
ATOM 728 C CA . ILE A 1 95 ? 4.003 -9.456 -7.119 1.00 90.06 95 ILE A CA 1
ATOM 729 C C . ILE A 1 95 ? 3.309 -8.832 -5.910 1.00 90.06 95 ILE A C 1
ATOM 731 O O . ILE A 1 95 ? 3.420 -9.340 -4.798 1.00 90.06 95 ILE A O 1
ATOM 735 N N . ALA A 1 96 ? 2.539 -7.766 -6.127 1.00 91.44 96 ALA A N 1
ATOM 736 C CA . ALA A 1 96 ? 1.829 -7.073 -5.060 1.00 91.44 96 ALA A CA 1
ATOM 737 C C . ALA A 1 96 ? 0.722 -7.919 -4.402 1.00 91.44 96 ALA A C 1
ATOM 739 O O . ALA A 1 96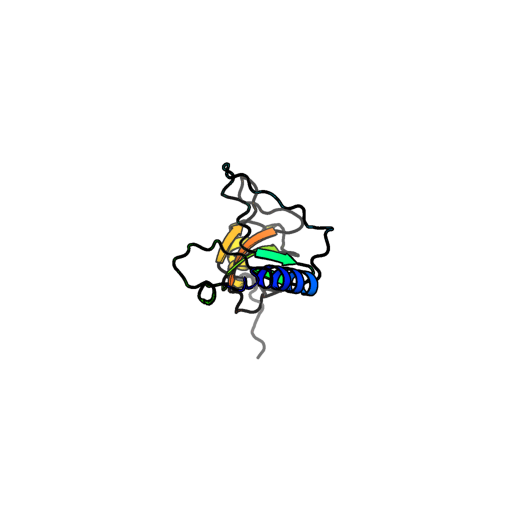 ? 0.299 -7.595 -3.296 1.00 91.44 96 ALA A O 1
ATOM 740 N N . LYS A 1 97 ? 0.293 -9.035 -5.014 1.00 91.38 97 LYS A N 1
ATOM 741 C CA . LYS A 1 97 ? -0.606 -10.009 -4.364 1.00 91.38 97 LYS A CA 1
ATOM 742 C C . LYS A 1 97 ? -0.016 -10.626 -3.099 1.00 91.38 97 LYS A C 1
ATOM 744 O O . LYS A 1 97 ? -0.778 -11.023 -2.230 1.00 91.38 97 LYS A O 1
ATOM 749 N N . ALA A 1 98 ? 1.312 -10.712 -3.000 1.00 88.50 98 ALA A N 1
ATOM 750 C CA . ALA A 1 98 ? 1.973 -11.192 -1.788 1.00 88.50 98 ALA A CA 1
ATOM 751 C C . ALA A 1 98 ? 1.834 -10.207 -0.617 1.00 88.50 98 ALA A C 1
ATOM 753 O O . ALA A 1 98 ? 2.004 -10.598 0.530 1.00 88.50 98 ALA A O 1
ATOM 754 N N . LEU A 1 99 ? 1.548 -8.937 -0.915 1.00 89.62 99 LEU A N 1
ATOM 755 C CA . LEU A 1 99 ? 1.338 -7.895 0.079 1.00 89.62 99 LEU A CA 1
ATOM 756 C C . LEU A 1 99 ? -0.134 -7.843 0.528 1.00 89.62 99 LEU A C 1
ATOM 758 O O . LEU A 1 99 ? -0.405 -7.585 1.691 1.00 89.62 99 LEU A O 1
ATOM 762 N N . GLY A 1 100 ? -1.082 -8.089 -0.380 1.00 91.19 100 GLY A N 1
ATOM 763 C CA . GLY A 1 100 ? -2.512 -8.070 -0.077 1.00 91.19 100 GLY A CA 1
ATOM 764 C C . GLY A 1 100 ? -3.381 -7.976 -1.329 1.00 91.19 100 GLY A C 1
ATOM 765 O O . GLY A 1 100 ? -2.978 -8.350 -2.437 1.00 91.19 100 GLY A O 1
ATOM 766 N N . ARG A 1 101 ? -4.599 -7.444 -1.184 1.00 93.44 101 ARG A N 1
ATOM 767 C CA . ARG A 1 101 ? -5.510 -7.268 -2.321 1.00 93.44 101 ARG A CA 1
ATOM 768 C C . ARG A 1 101 ? -5.076 -6.061 -3.149 1.00 93.44 101 ARG A C 1
ATOM 770 O O . ARG A 1 101 ? -5.207 -4.915 -2.731 1.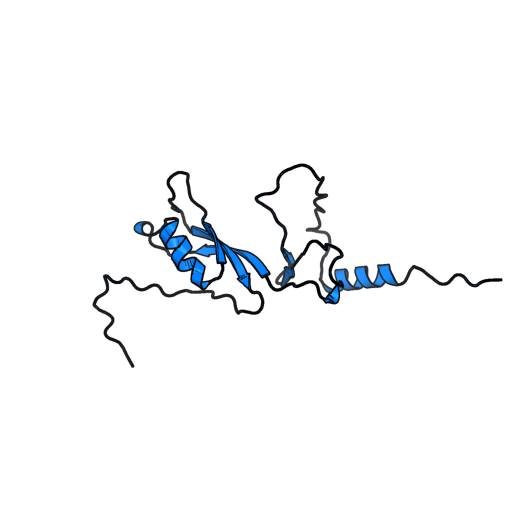00 93.44 101 ARG A O 1
ATOM 777 N N . VAL A 1 102 ? -4.611 -6.309 -4.369 1.00 94.12 102 VAL A N 1
ATOM 778 C CA . VAL A 1 102 ? -4.232 -5.243 -5.306 1.00 94.12 102 VAL A CA 1
ATOM 779 C C . VAL A 1 102 ? -5.462 -4.429 -5.710 1.00 94.12 102 VAL A C 1
ATOM 781 O O . VAL A 1 102 ? -6.404 -4.970 -6.287 1.00 94.12 102 VAL A O 1
ATOM 784 N N . MET A 1 103 ? -5.434 -3.126 -5.428 1.00 92.75 103 MET A N 1
ATOM 785 C CA . MET A 1 103 ? -6.484 -2.178 -5.806 1.00 92.75 103 MET A CA 1
ATOM 786 C C . MET A 1 103 ? -6.155 -1.466 -7.118 1.00 92.75 103 MET A C 1
ATOM 788 O O . MET A 1 103 ? -7.013 -1.332 -7.985 1.00 92.75 103 MET A O 1
ATOM 792 N N . LYS A 1 104 ? -4.912 -0.990 -7.267 1.00 92.38 104 LYS A N 1
ATOM 793 C CA . LYS A 1 104 ? -4.480 -0.212 -8.437 1.00 92.38 104 LYS A CA 1
ATOM 794 C C . LYS A 1 104 ? -2.988 -0.373 -8.674 1.00 92.38 104 LYS A C 1
ATOM 796 O O . LYS A 1 104 ? -2.210 -0.264 -7.737 1.00 92.38 104 LYS A O 1
ATOM 801 N N . VAL A 1 105 ? -2.578 -0.554 -9.924 1.00 92.69 105 VAL A N 1
ATOM 802 C CA . VAL A 1 105 ? -1.170 -0.433 -10.327 1.00 92.69 105 VAL A CA 1
ATOM 803 C C . VAL A 1 105 ? -1.008 0.896 -11.051 1.00 92.69 105 VAL A C 1
ATOM 805 O O . VAL A 1 105 ? -1.760 1.188 -11.981 1.00 92.69 105 VAL A O 1
ATOM 808 N N . GLU A 1 106 ? -0.065 1.723 -10.610 1.00 92.00 106 GLU A N 1
ATOM 809 C CA . GLU A 1 106 ? 0.238 2.971 -11.299 1.00 92.00 106 GLU A CA 1
ATOM 810 C C . GLU A 1 106 ? 0.915 2.668 -12.637 1.00 92.00 106 GLU A C 1
ATOM 812 O O . GLU A 1 106 ? 1.943 1.991 -12.699 1.00 92.00 106 GLU A O 1
ATOM 817 N N . THR A 1 107 ? 0.304 3.145 -13.715 1.00 91.19 107 THR A N 1
ATOM 818 C CA . THR A 1 107 ? 0.737 2.910 -15.091 1.00 91.19 107 THR A CA 1
ATOM 819 C C . THR A 1 107 ? 0.516 4.170 -15.914 1.00 91.19 107 THR A C 1
ATOM 821 O O . THR A 1 107 ? -0.297 5.017 -15.544 1.00 91.19 107 THR A O 1
ATOM 824 N N . ASN A 1 108 ? 1.233 4.291 -17.028 1.00 87.62 108 ASN A N 1
ATOM 825 C CA . ASN A 1 108 ? 0.850 5.211 -18.095 1.00 87.62 108 ASN A CA 1
ATOM 826 C C . ASN A 1 108 ? -0.321 4.637 -18.919 1.00 87.62 108 ASN A C 1
ATOM 828 O O . ASN A 1 108 ? -0.715 3.486 -18.726 1.00 87.62 108 ASN A O 1
ATOM 832 N N . ASP A 1 109 ? -0.820 5.398 -19.894 1.00 87.31 109 ASP A N 1
ATOM 833 C CA . ASP A 1 109 ? -1.949 4.995 -20.755 1.00 87.31 109 ASP A CA 1
ATOM 834 C C . ASP A 1 109 ? -1.714 3.683 -21.527 1.00 87.31 109 ASP A C 1
ATOM 836 O O . ASP A 1 109 ? -2.650 3.034 -21.985 1.00 87.31 109 ASP A O 1
ATOM 840 N N . GLN A 1 110 ? -0.454 3.267 -21.666 1.00 83.81 110 GLN A N 1
ATOM 841 C CA . GLN A 1 110 ? -0.052 2.037 -22.344 1.00 83.81 110 GLN A CA 1
ATOM 842 C C . GLN A 1 110 ? 0.141 0.844 -21.387 1.00 83.81 110 GLN A C 1
ATOM 844 O O . GLN A 1 110 ? 0.524 -0.240 -21.827 1.00 83.81 110 GLN A O 1
ATOM 849 N N . GLY A 1 111 ? -0.099 1.012 -20.082 1.00 81.62 111 GLY A N 1
ATOM 850 C CA . GLY A 1 111 ? 0.050 -0.048 -19.079 1.00 81.62 111 GLY A CA 1
ATOM 851 C C . GLY A 1 111 ? 1.495 -0.302 -18.623 1.00 81.62 111 GLY A C 1
ATOM 852 O O . GLY A 1 111 ? 1.766 -1.295 -17.932 1.00 81.62 111 GLY A O 1
ATOM 853 N N . TRP A 1 112 ? 2.432 0.576 -18.990 1.00 85.88 112 TRP A N 1
ATOM 854 C CA . TRP A 1 112 ? 3.818 0.525 -18.532 1.00 85.88 112 TRP A CA 1
ATOM 855 C C . TRP A 1 112 ? 3.982 1.252 -17.204 1.00 85.88 112 TRP A C 1
ATOM 857 O O . TRP A 1 112 ? 3.383 2.300 -16.970 1.00 85.88 112 TRP A O 1
ATOM 867 N N . CYS A 1 113 ? 4.852 0.711 -16.357 1.00 86.81 113 CYS A N 1
ATOM 868 C CA . CYS A 1 113 ? 5.199 1.292 -15.061 1.00 86.81 113 CYS A CA 1
ATOM 869 C C . CYS A 1 113 ? 6.652 1.781 -15.047 1.00 86.81 113 CYS A C 1
ATOM 871 O O . CYS A 1 113 ? 7.340 1.625 -14.042 1.00 86.81 113 CYS A O 1
ATOM 873 N N . TRP A 1 114 ? 7.173 2.241 -16.185 1.00 82.06 114 TRP A N 1
ATOM 874 C CA . TRP A 1 114 ? 8.579 2.628 -16.297 1.00 82.06 114 TRP A CA 1
ATOM 875 C C . TRP A 1 114 ? 8.901 3.813 -15.382 1.00 82.06 114 TRP A C 1
ATOM 877 O O . TRP A 1 114 ? 8.136 4.769 -15.300 1.00 82.06 114 TRP A O 1
ATOM 887 N N . GLY A 1 115 ? 10.049 3.747 -14.710 1.00 83.94 115 GLY A N 1
ATOM 888 C CA . GLY A 1 115 ? 10.497 4.762 -13.760 1.00 83.94 115 GLY A CA 1
ATOM 889 C C . GLY A 1 115 ? 11.554 4.208 -12.807 1.00 83.94 115 GLY A C 1
ATOM 890 O O . GLY A 1 115 ? 12.033 3.092 -12.988 1.00 83.94 115 GLY A O 1
ATOM 891 N N . GLY A 1 116 ? 11.908 4.975 -11.774 1.00 86.31 116 GLY A N 1
ATOM 892 C CA . GLY A 1 116 ? 12.823 4.501 -10.724 1.00 86.31 116 GLY A CA 1
ATOM 893 C C . GLY A 1 116 ? 12.208 3.439 -9.802 1.00 86.31 116 GLY A C 1
ATOM 894 O O . GLY A 1 116 ? 12.926 2.711 -9.128 1.00 86.31 116 GLY A O 1
ATOM 895 N N . PHE A 1 117 ? 10.879 3.351 -9.764 1.00 89.25 117 PHE A N 1
ATOM 896 C CA . PHE A 1 117 ? 10.117 2.366 -9.004 1.00 89.25 117 PHE A CA 1
ATOM 897 C C . PHE A 1 117 ? 8.722 2.221 -9.614 1.00 89.25 117 PHE A C 1
ATOM 899 O O . PHE A 1 117 ? 8.236 3.121 -10.299 1.00 89.25 117 PHE A O 1
ATOM 906 N N . MET A 1 118 ? 8.058 1.108 -9.325 1.00 89.88 118 MET A N 1
ATOM 907 C CA . MET A 1 118 ? 6.635 0.927 -9.606 1.00 89.88 118 MET A CA 1
ATOM 908 C C . MET A 1 118 ? 5.832 1.172 -8.329 1.00 89.88 118 MET A C 1
ATOM 910 O O . MET A 1 118 ? 6.262 0.766 -7.249 1.00 89.88 118 MET A O 1
ATOM 914 N N . ARG A 1 119 ? 4.659 1.805 -8.431 1.00 92.69 119 ARG A N 1
ATOM 915 C CA . ARG A 1 119 ? 3.732 1.929 -7.300 1.00 92.69 119 ARG A CA 1
ATOM 916 C C . ARG A 1 119 ? 2.498 1.072 -7.491 1.00 92.69 119 ARG A C 1
ATOM 918 O O . ARG A 1 119 ? 1.875 1.083 -8.551 1.00 92.69 119 ARG A O 1
ATOM 925 N N . VAL A 1 120 ? 2.120 0.371 -6.431 1.00 93.06 120 VAL A N 1
ATOM 926 C CA . VAL A 1 120 ? 0.890 -0.415 -6.383 1.00 93.06 120 VAL A CA 1
ATOM 927 C C . VAL A 1 120 ? 0.120 -0.044 -5.127 1.00 93.06 120 VAL A C 1
ATOM 929 O O . VAL A 1 120 ? 0.670 -0.063 -4.031 1.00 93.06 120 VAL A O 1
ATOM 932 N N . ARG A 1 121 ? -1.153 0.308 -5.286 1.00 93.12 121 ARG A N 1
ATOM 933 C CA . ARG A 1 121 ? -2.095 0.475 -4.186 1.00 93.12 121 ARG A CA 1
ATOM 934 C C . ARG A 1 121 ? -2.631 -0.894 -3.797 1.00 93.12 121 ARG A C 1
ATOM 936 O O . ARG A 1 121 ? -3.192 -1.596 -4.645 1.00 93.12 121 ARG A O 1
ATOM 943 N N . VAL A 1 122 ? -2.456 -1.258 -2.537 1.00 92.75 122 VAL A N 1
ATOM 944 C CA . VAL A 1 122 ? -2.814 -2.567 -1.992 1.00 92.75 122 VAL A CA 1
ATOM 945 C C . VAL A 1 122 ? -3.622 -2.367 -0.720 1.00 92.75 122 VAL A C 1
ATOM 947 O O . VAL A 1 122 ? -3.238 -1.577 0.136 1.00 92.75 122 VAL A O 1
ATOM 950 N N . ASP A 1 123 ? -4.740 -3.074 -0.627 1.00 92.62 123 ASP A N 1
ATOM 951 C CA . ASP A 1 123 ? -5.543 -3.215 0.582 1.00 92.62 123 ASP A CA 1
ATOM 952 C C . ASP A 1 123 ? -4.958 -4.350 1.434 1.00 92.62 123 ASP A C 1
ATOM 954 O O . ASP A 1 123 ? -4.872 -5.500 0.981 1.00 92.62 123 ASP A O 1
ATOM 958 N N . LEU A 1 124 ? -4.490 -3.991 2.626 1.00 90.88 124 LEU A N 1
ATOM 959 C CA . LEU A 1 124 ? -3.783 -4.854 3.566 1.00 90.88 124 LEU A CA 1
ATOM 960 C C . LEU A 1 124 ? -4.666 -5.222 4.740 1.00 90.88 124 LEU A C 1
ATOM 962 O O . LEU A 1 124 ? -5.387 -4.370 5.250 1.00 90.88 124 LEU A O 1
ATOM 966 N N . THR A 1 125 ? -4.495 -6.442 5.235 1.00 91.50 125 THR A N 1
ATOM 967 C CA . THR A 1 125 ? -4.971 -6.832 6.562 1.00 91.50 125 THR A CA 1
ATOM 968 C C . THR A 1 125 ? -3.965 -6.351 7.610 1.00 91.50 125 THR A C 1
ATOM 970 O O . THR A 1 125 ? -2.781 -6.660 7.511 1.00 91.50 125 THR A O 1
ATOM 973 N N . VAL A 1 126 ? -4.411 -5.602 8.619 1.00 89.81 126 VAL A N 1
ATOM 974 C CA . VAL A 1 126 ? -3.535 -5.021 9.661 1.00 89.81 126 VAL A CA 1
ATOM 975 C C . VAL A 1 126 ? -3.025 -6.070 10.654 1.00 89.81 126 VAL A C 1
ATOM 977 O O . VAL A 1 126 ? -1.981 -5.885 11.275 1.00 89.81 126 VAL A O 1
ATOM 980 N N . GLU A 1 127 ? -3.744 -7.181 10.796 1.00 89.19 127 GLU A N 1
ATOM 981 C CA . GLU A 1 127 ? -3.367 -8.287 11.684 1.00 89.19 127 GLU A CA 1
ATOM 982 C C . GLU A 1 127 ? -2.145 -9.070 11.176 1.00 89.19 127 GLU A C 1
ATOM 984 O O . GLU A 1 127 ? -1.488 -9.772 11.947 1.00 89.19 127 GLU A O 1
ATOM 989 N N . GLU A 1 128 ? -1.814 -8.935 9.890 1.00 88.19 128 GLU A N 1
ATOM 990 C CA . GLU A 1 128 ? -0.696 -9.627 9.259 1.00 88.19 128 GLU A CA 1
ATOM 991 C C . GLU A 1 128 ? 0.552 -8.725 9.195 1.00 88.19 128 GLU A C 1
ATOM 993 O O . GLU A 1 128 ? 0.458 -7.538 8.863 1.00 88.19 128 GLU A O 1
ATOM 998 N N . PRO A 1 129 ? 1.759 -9.257 9.478 1.00 87.75 129 PRO A N 1
ATOM 999 C CA . PRO A 1 129 ? 2.995 -8.506 9.293 1.00 87.75 129 PRO A CA 1
ATOM 1000 C C . PRO A 1 129 ? 3.169 -8.079 7.835 1.00 87.75 129 PRO A C 1
ATOM 1002 O O . PRO A 1 129 ? 3.015 -8.893 6.930 1.00 87.75 129 PRO A O 1
ATOM 1005 N N . ILE A 1 130 ? 3.578 -6.831 7.607 1.00 87.50 130 ILE A N 1
ATOM 1006 C CA . ILE A 1 130 ? 3.806 -6.300 6.258 1.00 87.50 130 ILE A CA 1
ATOM 1007 C C . ILE A 1 130 ? 5.104 -6.896 5.680 1.00 87.50 130 ILE A C 1
ATOM 1009 O O . ILE A 1 130 ? 6.185 -6.605 6.207 1.00 87.50 130 ILE A O 1
ATOM 1013 N N . PRO A 1 131 ? 5.055 -7.672 4.579 1.00 84.31 131 PRO A N 1
ATOM 1014 C CA . PRO A 1 131 ? 6.259 -8.158 3.917 1.00 84.31 131 PRO A CA 1
ATOM 1015 C C . PRO A 1 131 ? 7.059 -6.999 3.309 1.00 84.31 131 PRO A C 1
ATOM 1017 O O . PRO A 1 131 ? 6.552 -6.243 2.481 1.00 84.31 131 PRO A O 1
ATOM 1020 N N . CYS A 1 132 ? 8.328 -6.862 3.699 1.00 81.81 132 CYS A N 1
ATOM 1021 C CA . CYS A 1 132 ? 9.220 -5.815 3.187 1.00 81.81 132 CYS A CA 1
ATOM 1022 C C . CYS A 1 132 ? 10.050 -6.247 1.966 1.00 81.81 132 CYS A C 1
ATOM 1024 O O . CYS A 1 132 ? 10.598 -5.398 1.267 1.00 81.81 132 CYS A O 1
ATOM 1026 N N . PHE A 1 133 ? 10.124 -7.549 1.685 1.00 83.62 133 PHE A N 1
ATOM 1027 C CA . PHE A 1 133 ? 10.753 -8.101 0.490 1.00 83.62 133 PHE A CA 1
ATOM 1028 C C . PHE A 1 133 ? 9.950 -9.291 -0.029 1.00 83.62 133 PHE A C 1
ATOM 1030 O O . PHE A 1 133 ? 9.260 -9.983 0.717 1.00 83.62 133 PHE A O 1
ATOM 1037 N N . VAL A 1 134 ? 10.074 -9.540 -1.326 1.00 79.00 134 VAL A N 1
A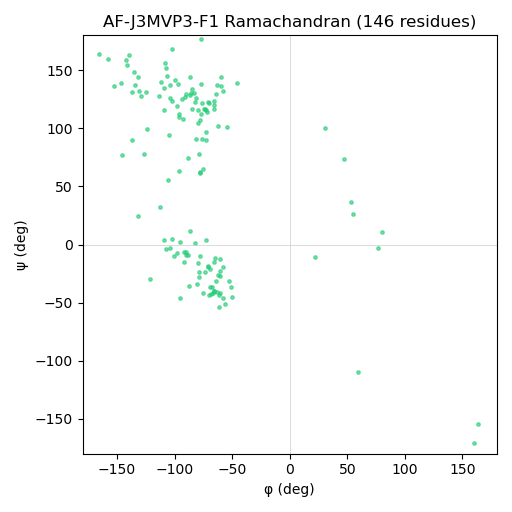TOM 1038 C CA . VAL A 1 134 ? 9.474 -10.680 -2.015 1.00 79.00 134 VAL A CA 1
ATOM 1039 C C . VAL A 1 134 ? 10.507 -11.244 -2.974 1.00 79.00 134 VAL A C 1
ATOM 1041 O O . VAL A 1 134 ? 11.148 -10.505 -3.721 1.00 79.00 134 VAL A O 1
ATOM 1044 N N . THR A 1 135 ? 10.700 -12.557 -2.945 1.00 81.00 135 THR A N 1
ATOM 1045 C CA . THR A 1 135 ? 11.623 -13.230 -3.860 1.00 81.00 135 THR A CA 1
ATOM 1046 C C . THR A 1 135 ? 10.850 -13.721 -5.072 1.00 81.00 135 THR A C 1
ATOM 1048 O O . THR A 1 135 ? 9.866 -14.446 -4.939 1.00 81.00 135 THR A O 1
ATOM 1051 N N . VAL A 1 136 ? 11.296 -13.331 -6.266 1.00 77.56 136 VAL A N 1
ATOM 1052 C CA . VAL A 1 136 ? 10.677 -13.750 -7.526 1.00 77.56 136 VAL A CA 1
ATOM 1053 C C . VAL A 1 136 ? 11.652 -14.623 -8.296 1.00 77.56 136 VAL A C 1
ATOM 1055 O O . VAL A 1 136 ? 12.785 -14.223 -8.551 1.00 77.56 136 VAL A O 1
ATOM 1058 N N . TYR A 1 137 ? 11.190 -15.801 -8.702 1.00 79.31 137 TYR A N 1
ATOM 1059 C CA . TYR A 1 137 ? 11.962 -16.727 -9.520 1.00 79.31 137 TYR A CA 1
ATOM 1060 C C . TYR A 1 137 ? 11.472 -16.690 -10.965 1.00 79.31 137 TYR A C 1
ATOM 1062 O O . TYR A 1 137 ? 10.270 -16.685 -11.241 1.00 79.31 137 TYR A O 1
ATOM 1070 N N . SER A 1 138 ? 12.410 -16.682 -11.907 1.00 71.88 138 SER A N 1
ATOM 1071 C CA . SER A 1 138 ? 12.107 -16.832 -13.325 1.00 71.88 138 SER A CA 1
ATOM 1072 C C . SER A 1 138 ? 12.025 -18.314 -13.670 1.00 71.88 138 SER A C 1
ATOM 1074 O O . SER A 1 138 ? 12.960 -19.065 -13.420 1.00 71.88 138 SER A O 1
ATOM 1076 N N . SER A 1 139 ? 10.963 -18.744 -14.352 1.00 70.94 139 SER A N 1
ATOM 1077 C CA . SER A 1 139 ? 10.886 -20.110 -14.892 1.00 70.94 139 SER A CA 1
ATOM 1078 C C . SER A 1 139 ? 11.937 -20.402 -15.975 1.00 70.94 139 SER A C 1
ATOM 1080 O O . SER A 1 139 ? 12.127 -21.554 -16.359 1.00 70.94 139 SER A O 1
ATOM 1082 N N . ARG A 1 140 ? 12.630 -19.370 -16.482 1.00 65.75 140 ARG A N 1
ATOM 1083 C CA . ARG A 1 140 ? 13.762 -19.523 -17.410 1.00 65.75 140 ARG A CA 1
ATOM 1084 C C . ARG A 1 140 ? 15.063 -19.896 -16.694 1.00 65.75 140 ARG A C 1
ATOM 1086 O O . ARG A 1 140 ? 15.972 -20.385 -17.362 1.00 65.75 140 ARG A O 1
ATOM 1093 N N . ASP A 1 141 ? 15.137 -19.727 -15.374 1.00 55.59 141 ASP A N 1
ATOM 1094 C CA . ASP A 1 141 ? 16.267 -20.192 -14.573 1.00 55.59 141 ASP A CA 1
ATOM 1095 C C . ASP A 1 141 ? 16.113 -21.685 -14.278 1.00 55.59 141 ASP A C 1
ATOM 1097 O O . ASP A 1 141 ? 15.531 -22.110 -13.284 1.00 55.59 141 ASP A O 1
ATOM 1101 N N . LYS A 1 142 ? 16.668 -22.513 -15.168 1.00 51.66 142 LYS A N 1
ATOM 1102 C CA . LYS A 1 142 ? 16.793 -23.970 -14.975 1.00 51.66 142 LYS A CA 1
ATOM 1103 C C . LYS A 1 142 ? 17.862 -24.357 -13.936 1.00 51.66 142 LYS A C 1
ATOM 1105 O O . LYS A 1 142 ? 18.157 -25.537 -13.778 1.00 51.66 142 LYS A O 1
ATOM 1110 N N . THR A 1 143 ? 18.487 -23.388 -13.273 1.00 50.50 143 THR A N 1
ATOM 1111 C CA . THR A 1 143 ? 19.708 -23.574 -12.474 1.00 50.50 143 THR A CA 1
ATOM 1112 C C . THR A 1 143 ? 19.479 -23.730 -10.975 1.00 50.50 143 THR A C 1
ATOM 1114 O O . THR A 1 143 ? 20.421 -24.099 -10.278 1.00 50.50 143 THR A O 1
ATOM 1117 N N . PHE A 1 144 ? 18.263 -23.552 -10.452 1.00 48.12 144 PHE A N 1
ATOM 1118 C CA . PHE A 1 144 ? 18.017 -23.772 -9.024 1.00 48.12 144 PHE A CA 1
ATOM 1119 C C . PHE A 1 144 ? 17.645 -25.233 -8.736 1.00 48.12 144 PHE A C 1
ATOM 1121 O O . PHE A 1 144 ? 16.492 -25.592 -8.500 1.00 48.12 144 PHE A O 1
ATOM 1128 N N . LYS A 1 145 ? 18.658 -26.104 -8.788 1.00 45.06 145 LYS A N 1
ATOM 1129 C CA . LYS A 1 145 ? 18.585 -27.441 -8.196 1.00 45.06 145 LYS A CA 1
ATOM 1130 C C . LYS A 1 145 ? 18.643 -27.247 -6.682 1.00 45.06 145 LYS A C 1
ATOM 1132 O O . LYS A 1 145 ? 19.637 -26.737 -6.176 1.00 45.06 145 LYS A O 1
ATOM 1137 N N . GLY A 1 146 ? 17.546 -27.589 -6.009 1.00 46.38 146 GLY A N 1
ATOM 1138 C CA . GLY A 1 146 ? 17.320 -27.306 -4.595 1.00 46.38 146 GLY A CA 1
ATOM 1139 C C . GLY A 1 146 ? 18.511 -27.625 -3.694 1.00 46.38 146 GLY A C 1
ATOM 1140 O O . GLY A 1 146 ? 19.162 -28.662 -3.838 1.00 46.38 146 GLY A O 1
ATOM 1141 N N . MET A 1 147 ? 18.748 -26.731 -2.741 1.00 36.72 147 MET A N 1
ATOM 1142 C CA . MET A 1 147 ? 19.572 -27.012 -1.577 1.00 36.72 147 MET A CA 1
ATOM 1143 C C . MET A 1 147 ? 18.635 -27.258 -0.398 1.00 36.72 147 MET A C 1
ATOM 1145 O O . MET A 1 147 ? 17.723 -26.471 -0.148 1.00 36.72 147 MET A O 1
ATOM 1149 N N . ARG A 1 148 ? 18.828 -28.440 0.191 1.00 41.78 148 ARG A N 1
ATOM 1150 C CA . ARG A 1 148 ? 18.200 -28.928 1.419 1.00 41.78 148 ARG A CA 1
ATOM 1151 C C . ARG A 1 148 ? 18.496 -28.010 2.594 1.00 41.78 148 ARG A C 1
ATOM 1153 O O . ARG A 1 148 ? 19.608 -27.436 2.597 1.00 41.78 148 ARG A O 1
#

Nearest PDB structures (foldseek):
  3kp0-assembly1_A  TM=3.347E-01  e=3.999E+00  Acetoanaerobium sticklandii

Mean predicted aligned error: 14.93 Å